Protein AF-A0A4T3F748-F1 (afdb_monomer)

Secondary structure (DSSP, 8-state):
-PPP-HHHHHHHHTS-THHHHHHHSSHHHHHHHHHHHHHHHHHHHTTTSTT--SHHHHHHHHHGGGGSEETTEEEEEHHHHHHHHHHH--HHHHHHHHHHHHHHHHHHHHHHGGG-TTS-HHHHHHHHHHHHHHHH-SSS--S---B-TTS-BTTSHHHHHHHHHHHHT-

Foldseek 3Di:
DDDDALVVVCVVVVHDSVVCCVPQVGPVSVLVVQLVQLLCQQVVLLPCLVVDDDDLVNVCSNQVSQQQARVPGRLHGSVLSLVCCCPPNDDPSVVVSVVSVVVVLVVSLVVCCVVQVVDDSVLSSVLVVVLVVVLCPDPVSDRCAPADPVRDGCNDCVNSSVVSCVSSVD

Structure (mmCIF, N/CA/C/O backbone):
data_AF-A0A4T3F748-F1
#
_entry.id   AF-A0A4T3F748-F1
#
loop_
_atom_site.group_PDB
_atom_site.id
_atom_site.type_symbol
_atom_site.label_atom_id
_atom_site.label_alt_id
_atom_site.label_comp_id
_atom_site.label_asym_id
_atom_site.label_entity_id
_atom_site.label_seq_id
_atom_site.pdbx_PDB_ins_code
_atom_site.Cartn_x
_atom_site.Cartn_y
_atom_site.Cartn_z
_atom_site.occupancy
_atom_site.B_iso_or_equiv
_atom_site.auth_seq_id
_atom_site.auth_comp_id
_atom_site.auth_asym_id
_atom_site.auth_atom_id
_atom_site.pdbx_PDB_model_num
ATOM 1 N N . MET A 1 1 ? -21.725 10.892 5.290 1.00 41.50 1 MET A N 1
ATOM 2 C CA . MET A 1 1 ? -20.661 10.122 5.965 1.00 41.50 1 MET A CA 1
ATOM 3 C C . MET A 1 1 ? -20.783 10.358 7.456 1.00 41.50 1 MET A C 1
ATOM 5 O O . MET A 1 1 ? -20.863 11.506 7.872 1.00 41.50 1 MET A O 1
ATOM 9 N N . THR A 1 2 ? -20.907 9.295 8.241 1.00 49.09 2 THR A N 1
ATOM 10 C CA . THR A 1 2 ? -21.017 9.368 9.702 1.00 49.09 2 THR A CA 1
ATOM 11 C C . THR A 1 2 ? -19.611 9.435 10.283 1.00 49.09 2 THR A C 1
ATOM 13 O O . THR A 1 2 ? -18.807 8.552 10.001 1.00 49.09 2 THR A O 1
ATOM 16 N N . ALA A 1 3 ? -19.308 10.468 11.070 1.00 67.31 3 ALA A N 1
ATOM 17 C CA . ALA A 1 3 ? -18.014 10.597 11.733 1.00 67.31 3 ALA A CA 1
ATOM 18 C C . ALA A 1 3 ? -17.721 9.358 12.601 1.00 67.31 3 ALA A C 1
ATOM 20 O O . ALA A 1 3 ? -18.587 8.901 13.359 1.00 67.31 3 ALA A O 1
ATOM 21 N N . LEU A 1 4 ? -16.509 8.808 12.479 1.00 78.44 4 LEU A N 1
ATOM 22 C CA . LEU A 1 4 ? -16.039 7.710 13.321 1.00 78.44 4 LEU A CA 1
ATOM 23 C C . LEU A 1 4 ? -16.058 8.172 14.786 1.00 78.44 4 LEU A C 1
ATOM 25 O O . LEU A 1 4 ? -15.539 9.235 15.119 1.00 78.44 4 LEU A O 1
ATOM 29 N N . SER A 1 5 ? -16.674 7.394 15.674 1.00 83.44 5 SER A N 1
ATOM 30 C CA . SER A 1 5 ? -16.752 7.726 17.100 1.00 83.44 5 SER A CA 1
ATOM 31 C C . SER A 1 5 ? -16.460 6.508 17.960 1.00 83.44 5 SER A C 1
ATOM 33 O O . SER A 1 5 ? -16.774 5.381 17.577 1.00 83.44 5 SER A O 1
ATOM 35 N N . VAL A 1 6 ? -15.927 6.743 19.162 1.00 83.81 6 VAL A N 1
ATOM 36 C CA . VAL A 1 6 ? -15.672 5.698 20.170 1.00 83.81 6 VAL A CA 1
ATOM 37 C C . VAL A 1 6 ? -16.922 4.856 20.435 1.00 83.81 6 VAL A C 1
ATOM 39 O O . VAL A 1 6 ? -16.851 3.631 20.510 1.00 83.81 6 VAL A O 1
ATOM 42 N N . ARG A 1 7 ? -18.090 5.507 20.503 1.00 83.50 7 ARG A N 1
ATOM 43 C CA . ARG A 1 7 ? -19.376 4.827 20.662 1.00 83.50 7 ARG A CA 1
ATOM 44 C C . ARG A 1 7 ? -19.643 3.857 19.514 1.00 83.50 7 ARG A C 1
ATOM 46 O O . ARG A 1 7 ? -19.976 2.706 19.773 1.00 83.50 7 ARG A O 1
ATOM 53 N N . LYS A 1 8 ? -19.480 4.306 18.265 1.00 85.19 8 LYS A N 1
ATOM 54 C CA . LYS A 1 8 ? -19.748 3.464 17.096 1.00 85.19 8 LYS A CA 1
ATOM 55 C C . LYS A 1 8 ? -18.770 2.294 16.998 1.00 85.19 8 LYS A C 1
ATOM 57 O O . LYS A 1 8 ? -19.194 1.192 16.668 1.00 85.19 8 LYS A O 1
ATOM 62 N N . VAL A 1 9 ? -17.496 2.524 17.317 1.00 84.81 9 VAL A N 1
ATOM 63 C CA . VAL A 1 9 ? -16.478 1.464 17.380 1.00 84.81 9 VAL A CA 1
ATOM 64 C C . VAL A 1 9 ? -16.862 0.414 18.423 1.00 84.81 9 VAL A C 1
ATOM 66 O O . VAL A 1 9 ? -16.892 -0.766 18.095 1.00 84.81 9 VAL A O 1
ATOM 69 N N . GLY A 1 10 ? -17.239 0.828 19.639 1.00 83.94 10 GLY A N 1
ATOM 70 C CA . GLY A 1 10 ? -17.704 -0.095 20.681 1.00 83.94 10 GLY A CA 1
ATOM 71 C C . GLY A 1 10 ? -18.946 -0.890 20.263 1.00 83.94 10 GLY A C 1
ATOM 72 O O . GLY A 1 10 ? -18.965 -2.109 20.401 1.00 83.94 10 GLY A O 1
ATOM 73 N N . GLU A 1 11 ? -19.945 -0.225 19.669 1.00 86.44 11 GLU A N 1
ATOM 74 C CA . GLU A 1 11 ? -21.158 -0.879 19.151 1.00 86.44 11 GLU A CA 1
ATOM 75 C C . GLU A 1 11 ? -20.842 -1.955 18.098 1.00 86.44 11 GLU A C 1
ATOM 77 O O . GLU A 1 11 ? -21.386 -3.053 18.176 1.00 86.44 11 GLU A O 1
ATOM 82 N N . VAL A 1 12 ? -19.961 -1.668 17.130 1.00 85.69 12 VAL A N 1
ATOM 83 C CA . VAL A 1 12 ? -19.582 -2.641 16.087 1.00 85.69 12 VAL A CA 1
ATOM 84 C C . VAL A 1 12 ? -18.718 -3.770 16.651 1.00 85.69 12 VAL A C 1
ATOM 86 O O . VAL A 1 12 ? -18.889 -4.918 16.255 1.00 85.69 12 VAL A O 1
ATOM 89 N N . ALA A 1 13 ? -17.822 -3.466 17.590 1.00 83.69 13 ALA A N 1
ATOM 90 C CA . ALA A 1 13 ? -16.961 -4.459 18.225 1.00 83.69 13 ALA A CA 1
ATOM 91 C C . ALA A 1 13 ? -17.696 -5.341 19.254 1.00 83.69 13 ALA A C 1
ATOM 93 O O . ALA A 1 13 ? -17.114 -6.300 19.753 1.00 83.69 13 ALA A O 1
ATOM 94 N N . GLY A 1 14 ? -18.946 -5.017 19.612 1.00 87.00 14 GLY A N 1
ATOM 95 C CA . GLY A 1 14 ? -19.657 -5.677 20.711 1.00 87.00 14 GLY A CA 1
ATOM 96 C C . GLY A 1 14 ? -19.025 -5.408 22.083 1.00 87.00 14 GLY A C 1
ATOM 97 O O . GLY A 1 14 ? -19.176 -6.208 23.004 1.00 87.00 14 GLY A O 1
ATOM 98 N N . LEU A 1 15 ? -18.297 -4.296 22.222 1.00 85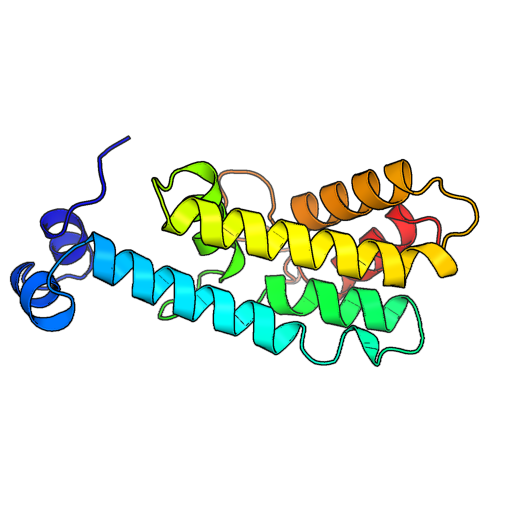.69 15 LEU A N 1
ATOM 99 C CA . LEU A 1 15 ? -17.535 -3.927 23.413 1.00 85.69 15 LEU A CA 1
ATOM 100 C C . LEU A 1 15 ? -18.091 -2.656 24.056 1.00 85.69 15 LEU A C 1
ATOM 102 O O . LEU A 1 15 ? -18.661 -1.786 23.398 1.00 85.69 15 LEU A O 1
ATOM 106 N N . ASN A 1 16 ? -17.870 -2.509 25.364 1.00 87.06 16 ASN A N 1
ATOM 107 C CA . ASN A 1 16 ? -18.182 -1.260 26.048 1.00 87.06 16 ASN A CA 1
ATOM 108 C C . ASN A 1 16 ? -17.281 -0.133 25.493 1.00 87.06 16 ASN A C 1
ATOM 110 O O . ASN A 1 16 ? -16.059 -0.258 25.591 1.00 87.06 16 ASN A O 1
ATOM 114 N N . PRO A 1 17 ? -17.834 0.981 24.969 1.00 83.19 17 PRO A N 1
ATOM 115 C CA . PRO A 1 17 ? -17.044 2.087 24.421 1.00 83.19 17 PRO A CA 1
ATOM 116 C C . PRO A 1 17 ? -15.994 2.659 25.386 1.00 83.19 17 PRO A C 1
ATOM 118 O O . PRO A 1 17 ? -14.969 3.172 24.945 1.00 83.19 17 PRO A O 1
ATOM 121 N N . THR A 1 18 ? -16.206 2.536 26.702 1.00 86.00 18 THR A N 1
ATOM 122 C CA . THR A 1 18 ? -15.209 2.949 27.706 1.00 86.00 18 THR A CA 1
ATOM 123 C C . THR A 1 18 ? -13.903 2.160 27.629 1.00 86.00 18 THR A C 1
ATOM 125 O O . THR A 1 18 ? -12.874 2.707 28.012 1.00 86.00 18 THR A O 1
ATOM 128 N N . LEU A 1 19 ? -13.892 0.942 27.074 1.00 84.69 19 LEU A N 1
ATOM 129 C CA . LEU A 1 19 ? -12.658 0.184 26.836 1.00 84.69 19 LEU A CA 1
ATOM 130 C C . LEU A 1 19 ? -11.748 0.882 25.822 1.00 84.69 19 LEU A C 1
ATOM 132 O O . LEU A 1 19 ? -10.535 0.887 25.998 1.00 84.69 19 LEU A O 1
ATOM 136 N N . VAL A 1 20 ? -12.316 1.541 24.807 1.00 79.88 20 VAL A N 1
ATOM 137 C CA . VAL A 1 20 ? -11.521 2.312 23.839 1.00 79.88 20 VAL A CA 1
ATOM 138 C C . VAL A 1 20 ? -10.851 3.496 24.538 1.00 79.88 20 VAL A C 1
ATOM 140 O O . VAL A 1 20 ? -9.662 3.738 24.360 1.00 79.88 20 VAL A O 1
ATOM 143 N N . THR A 1 21 ? -11.589 4.214 25.386 1.00 84.00 21 THR A N 1
ATOM 144 C CA . THR A 1 21 ? -11.020 5.308 26.185 1.00 84.00 21 THR A CA 1
ATOM 145 C C . THR A 1 21 ? -10.001 4.797 27.204 1.00 84.00 21 THR A C 1
ATOM 147 O O . THR A 1 21 ? -8.992 5.454 27.425 1.00 84.00 21 THR A O 1
ATOM 150 N N . TYR A 1 22 ? -10.221 3.628 27.803 1.00 87.88 22 TYR A N 1
ATOM 151 C CA . TYR A 1 22 ? -9.307 3.048 28.785 1.00 87.88 22 TYR A CA 1
ATOM 152 C C . TYR A 1 22 ? -7.969 2.624 28.164 1.00 87.88 22 TYR A C 1
ATOM 154 O O . TYR A 1 22 ? -6.920 2.947 28.713 1.00 87.88 22 TYR A O 1
ATOM 162 N N . HIS A 1 23 ? -7.997 1.947 27.013 1.00 86.50 23 HIS A N 1
ATOM 163 C CA . HIS A 1 23 ? -6.787 1.433 26.366 1.00 86.50 23 HIS A CA 1
ATOM 164 C C . HIS A 1 23 ? -6.075 2.476 25.499 1.00 86.50 23 HIS A C 1
ATOM 166 O O . HIS A 1 23 ? -4.854 2.574 25.555 1.00 86.50 23 HIS A O 1
ATOM 172 N N . PHE A 1 24 ? -6.820 3.298 24.756 1.00 87.25 24 PHE A N 1
ATOM 173 C CA . PHE A 1 24 ? -6.245 4.227 23.776 1.00 87.25 24 PHE A CA 1
ATOM 174 C C . PHE A 1 24 ? -6.367 5.696 24.208 1.00 87.25 24 PHE A C 1
ATOM 176 O O . PHE A 1 24 ? -5.708 6.583 23.671 1.00 87.25 24 PHE A O 1
ATOM 183 N N . GLY A 1 25 ? -7.202 6.027 25.194 1.00 87.12 25 GLY A N 1
ATOM 184 C CA . GLY A 1 25 ? -7.460 7.409 25.625 1.00 87.12 25 GLY A CA 1
ATOM 185 C C . GLY A 1 25 ? -8.368 8.207 24.684 1.00 87.12 25 GLY A C 1
ATOM 186 O O . GLY A 1 25 ? -9.224 8.952 25.152 1.00 87.12 25 GLY A O 1
ATOM 187 N N . SER A 1 26 ? -8.225 8.055 23.365 1.00 87.88 26 SER A N 1
ATOM 188 C CA . SER A 1 26 ? -9.040 8.754 22.366 1.00 87.88 26 SER A CA 1
ATOM 189 C C . SER A 1 26 ? -9.176 7.953 21.068 1.00 87.88 26 SER A C 1
ATOM 191 O O . SER A 1 26 ? -8.421 7.017 20.813 1.00 87.88 26 SER A O 1
ATOM 193 N N . ILE A 1 27 ? -10.131 8.353 20.220 1.00 87.31 27 ILE A N 1
ATOM 194 C CA . ILE A 1 27 ? -10.252 7.806 18.861 1.00 87.31 27 ILE A CA 1
ATOM 195 C C . ILE A 1 27 ? -9.034 8.155 17.995 1.00 87.31 27 ILE A C 1
ATOM 197 O O . ILE A 1 27 ? -8.634 7.350 17.166 1.00 87.31 27 ILE A O 1
ATOM 201 N N . GLY A 1 28 ? -8.424 9.325 18.218 1.00 88.62 28 GLY A N 1
ATOM 202 C CA . GLY A 1 28 ? -7.226 9.754 17.495 1.00 88.62 28 GLY A CA 1
ATOM 203 C C . GLY A 1 28 ? -6.044 8.827 17.762 1.00 88.62 28 GLY A C 1
ATOM 204 O O . GLY A 1 28 ? -5.450 8.330 16.816 1.00 88.62 28 GLY A O 1
ATOM 205 N N . ARG A 1 29 ? -5.788 8.490 19.033 1.00 89.56 29 ARG A N 1
ATOM 206 C CA . ARG A 1 29 ? -4.718 7.548 19.397 1.00 89.56 29 ARG A CA 1
ATOM 207 C C . ARG A 1 29 ? -4.971 6.129 18.894 1.00 89.56 29 ARG A C 1
ATOM 209 O O . ARG A 1 29 ? -4.042 5.471 18.448 1.00 89.56 29 ARG A O 1
ATOM 216 N N . LEU A 1 30 ? -6.230 5.679 18.880 1.00 90.56 30 LEU A N 1
ATOM 217 C CA . LEU A 1 30 ? -6.579 4.409 18.234 1.00 90.56 30 LEU A CA 1
ATOM 218 C C . LEU A 1 30 ? -6.237 4.426 16.734 1.00 90.56 30 LEU A C 1
ATOM 220 O O . LEU A 1 30 ? -5.700 3.452 16.214 1.00 90.56 30 LEU A O 1
ATOM 224 N N . LEU A 1 31 ? -6.551 5.520 16.032 1.00 91.69 31 LEU A N 1
ATOM 225 C CA . LEU A 1 31 ? -6.230 5.669 14.612 1.00 91.69 31 LEU A CA 1
ATOM 226 C C . LEU A 1 31 ? -4.722 5.808 14.365 1.00 91.69 31 LEU A C 1
ATOM 228 O O . LEU A 1 31 ? -4.249 5.311 13.350 1.00 91.69 31 LEU A O 1
ATOM 232 N N . GLU A 1 32 ? -3.974 6.427 15.280 1.00 93.25 32 GLU A N 1
ATOM 233 C CA . GLU A 1 32 ? -2.506 6.465 15.250 1.00 93.25 32 GLU A CA 1
ATOM 234 C C . GLU A 1 32 ? -1.907 5.064 15.334 1.00 93.25 32 GLU A C 1
ATOM 236 O O . GLU A 1 32 ? -1.129 4.683 14.460 1.00 93.25 32 GLU A O 1
ATOM 241 N N . GLU A 1 33 ? -2.321 4.264 16.316 1.00 93.88 33 GLU A N 1
ATOM 242 C CA . GLU A 1 33 ? -1.842 2.886 16.459 1.00 93.88 33 GLU A CA 1
ATOM 243 C C . GLU A 1 33 ? -2.246 2.011 15.269 1.00 93.88 33 GLU A C 1
ATOM 245 O O . GLU A 1 33 ? -1.438 1.222 14.774 1.00 93.88 33 GLU A O 1
ATOM 250 N N . LEU A 1 34 ? -3.472 2.175 14.762 1.00 93.75 34 LEU A N 1
ATOM 251 C CA . LEU A 1 34 ? -3.936 1.470 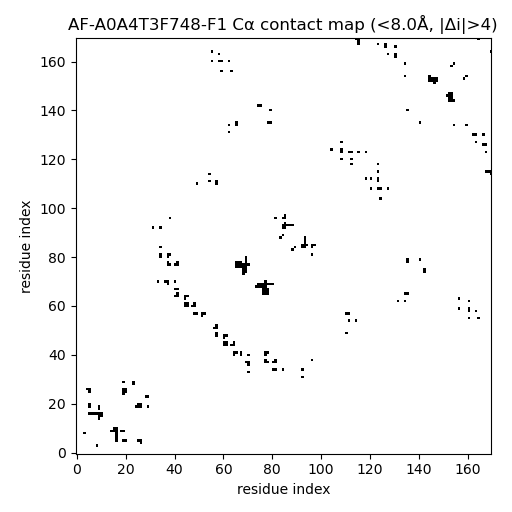13.571 1.00 93.75 34 LEU A CA 1
ATOM 252 C C . LEU A 1 34 ? -3.123 1.868 12.333 1.00 93.75 34 LEU A C 1
ATOM 254 O O . LEU A 1 34 ? -2.730 0.995 11.561 1.00 93.75 34 LEU A O 1
ATOM 258 N N . CYS A 1 35 ? -2.864 3.163 12.140 1.00 95.75 35 CYS A N 1
ATOM 259 C CA . CYS A 1 35 ? -2.060 3.670 11.033 1.00 95.75 35 CYS A CA 1
ATOM 260 C C . CYS A 1 35 ? -0.643 3.101 11.095 1.00 95.75 35 CYS A C 1
ATOM 262 O O . CYS A 1 35 ? -0.183 2.524 10.114 1.00 95.75 35 CYS A O 1
ATOM 264 N N . GLN A 1 36 ? 0.015 3.208 12.252 1.00 96.62 36 GLN A N 1
ATOM 265 C CA . GLN A 1 36 ? 1.380 2.727 12.435 1.00 96.62 36 GLN A CA 1
ATOM 266 C C . GLN A 1 36 ? 1.471 1.218 12.206 1.00 96.62 36 GLN A C 1
ATOM 268 O O . GLN A 1 36 ? 2.278 0.779 11.399 1.00 96.62 36 GLN A O 1
ATOM 273 N N . SER A 1 37 ? 0.573 0.434 12.809 1.00 97.00 37 SER A N 1
ATOM 274 C CA . SER A 1 37 ? 0.589 -1.027 12.665 1.00 97.00 37 SER A CA 1
ATOM 275 C C . SER A 1 37 ? 0.423 -1.476 11.209 1.00 97.00 37 SER A C 1
ATOM 277 O O . SER A 1 37 ? 1.019 -2.464 10.795 1.00 97.00 37 SER A O 1
ATOM 279 N N . ASN A 1 38 ? -0.395 -0.774 10.416 1.00 97.62 38 ASN A N 1
ATOM 280 C CA . ASN A 1 38 ? -0.567 -1.099 8.996 1.00 97.62 38 ASN A CA 1
ATOM 281 C C . ASN A 1 38 ? 0.586 -0.575 8.127 1.00 97.62 38 ASN A C 1
ATOM 283 O O . ASN A 1 38 ? 0.921 -1.218 7.135 1.00 97.62 38 ASN A O 1
ATOM 287 N N . LEU A 1 39 ? 1.200 0.559 8.487 1.00 97.31 39 LEU A N 1
ATOM 288 C CA . LEU A 1 39 ? 2.418 1.042 7.832 1.00 97.31 39 LEU A CA 1
ATOM 289 C C . LEU A 1 39 ? 3.579 0.076 8.051 1.00 97.31 39 LEU A C 1
ATOM 291 O O . LEU A 1 39 ? 4.240 -0.265 7.077 1.00 97.31 39 LEU A O 1
ATOM 295 N N . ASP A 1 40 ? 3.771 -0.412 9.278 1.00 97.31 40 ASP A N 1
ATOM 296 C CA . ASP A 1 40 ? 4.831 -1.363 9.623 1.00 97.31 40 ASP A CA 1
ATOM 297 C C . ASP A 1 40 ? 4.727 -2.637 8.772 1.00 97.31 40 ASP A C 1
ATOM 299 O O . ASP A 1 40 ? 5.723 -3.091 8.219 1.00 97.31 40 ASP A O 1
ATOM 303 N N . ILE A 1 41 ? 3.511 -3.169 8.578 1.00 96.38 41 ILE A N 1
ATOM 304 C CA . ILE A 1 41 ? 3.269 -4.339 7.713 1.00 96.38 41 ILE A CA 1
ATOM 305 C C . ILE A 1 41 ? 3.763 -4.091 6.283 1.00 96.38 41 ILE A C 1
ATOM 307 O O . ILE A 1 41 ? 4.459 -4.937 5.720 1.00 96.38 41 ILE A O 1
ATOM 311 N N . LEU A 1 42 ? 3.400 -2.951 5.681 1.00 96.25 42 LEU A N 1
ATOM 312 C CA . LEU A 1 42 ? 3.807 -2.650 4.307 1.00 96.25 42 LEU A CA 1
ATOM 313 C C . LEU A 1 42 ? 5.303 -2.349 4.210 1.00 96.25 42 LEU A C 1
ATOM 315 O O . LEU A 1 42 ? 5.964 -2.848 3.306 1.00 96.25 42 LEU A O 1
ATOM 319 N N . GLN A 1 43 ? 5.835 -1.558 5.142 1.00 96.19 43 GLN A N 1
ATOM 320 C CA . GLN A 1 43 ? 7.240 -1.160 5.154 1.00 96.19 43 GLN A CA 1
ATOM 321 C C . GLN A 1 43 ? 8.160 -2.361 5.335 1.00 96.19 43 GLN A C 1
ATOM 323 O O . GLN A 1 43 ? 9.076 -2.508 4.537 1.00 96.19 43 GLN A O 1
ATOM 328 N N . SER A 1 44 ? 7.865 -3.259 6.280 1.00 96.50 44 SER A N 1
ATOM 329 C CA . SER A 1 44 ? 8.633 -4.498 6.446 1.00 96.50 44 SER A CA 1
ATOM 330 C C . SER A 1 44 ? 8.563 -5.404 5.220 1.00 96.50 44 SER A C 1
ATOM 332 O O . SER A 1 44 ? 9.514 -6.114 4.918 1.00 96.50 44 SER A O 1
ATOM 334 N N . GLY A 1 45 ? 7.451 -5.384 4.483 1.00 94.69 45 GLY A N 1
ATOM 335 C CA . GLY A 1 45 ? 7.349 -6.099 3.214 1.00 94.69 45 GLY A CA 1
ATOM 336 C C . GLY A 1 45 ? 8.184 -5.478 2.086 1.00 94.69 45 GLY A C 1
ATOM 337 O O . GLY A 1 45 ? 8.541 -6.175 1.142 1.00 94.69 45 GLY A O 1
ATOM 338 N N . TRP A 1 46 ? 8.495 -4.185 2.179 1.00 96.50 46 TRP A N 1
ATOM 339 C CA . TRP A 1 46 ? 9.371 -3.465 1.250 1.00 96.50 46 TRP A CA 1
ATOM 340 C C . TRP A 1 46 ? 10.828 -3.397 1.724 1.00 96.50 46 TRP A C 1
ATOM 342 O O . TRP A 1 46 ? 11.646 -2.737 1.074 1.00 96.50 46 TRP A O 1
ATOM 352 N N . ASP A 1 47 ? 11.168 -4.057 2.832 1.00 94.00 47 ASP A N 1
ATOM 353 C CA . ASP A 1 47 ? 12.560 -4.307 3.192 1.00 94.00 47 ASP A CA 1
ATOM 354 C C . ASP A 1 47 ? 13.185 -5.196 2.109 1.00 94.00 47 ASP A C 1
ATOM 356 O O . ASP A 1 47 ? 12.571 -6.158 1.646 1.00 94.00 47 ASP A O 1
ATOM 360 N N . GLY A 1 48 ? 14.407 -4.890 1.678 1.00 92.19 48 GLY A N 1
ATOM 361 C CA . GLY A 1 48 ? 15.050 -5.666 0.618 1.00 92.19 48 GLY A CA 1
ATOM 362 C C . GLY A 1 48 ? 14.778 -5.161 -0.806 1.00 92.19 48 GLY A C 1
ATOM 363 O O . GLY A 1 48 ? 15.190 -5.818 -1.760 1.00 92.19 48 GLY A O 1
ATOM 364 N N . LEU A 1 49 ? 14.029 -4.065 -0.993 1.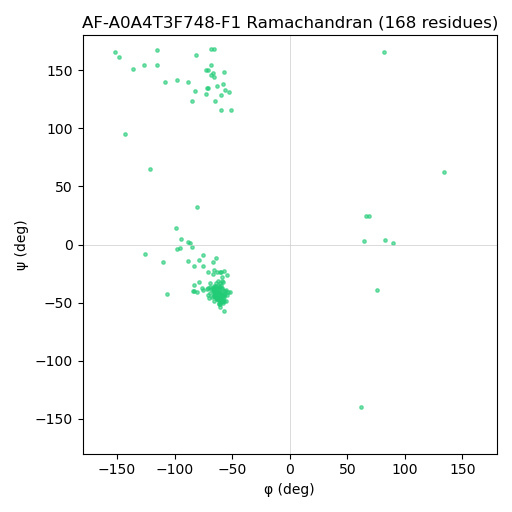00 95.31 49 LEU A N 1
ATOM 365 C CA . LEU A 1 49 ? 13.624 -3.592 -2.324 1.00 95.31 49 LEU A CA 1
ATOM 366 C C . LEU A 1 49 ? 14.820 -3.133 -3.180 1.00 95.31 49 LEU A C 1
ATOM 368 O O . LEU A 1 49 ? 14.846 -3.379 -4.385 1.00 95.31 49 LEU A O 1
ATOM 372 N N . GLU A 1 50 ? 15.807 -2.480 -2.569 1.00 95.75 50 GLU A N 1
ATOM 373 C CA . GLU A 1 50 ? 17.033 -2.009 -3.221 1.00 95.75 50 GLU A CA 1
ATOM 374 C C . GLU A 1 50 ? 18.037 -3.132 -3.521 1.00 95.75 50 GLU A C 1
ATOM 376 O O . GLU A 1 50 ? 18.928 -2.957 -4.350 1.00 95.75 50 GLU A O 1
ATOM 381 N N . GLU A 1 51 ? 17.897 -4.275 -2.857 1.00 96.19 51 GLU A N 1
ATOM 382 C CA . GLU A 1 51 ? 18.758 -5.449 -2.977 1.00 96.19 51 GLU A CA 1
ATOM 383 C C . GLU A 1 51 ? 18.358 -6.373 -4.138 1.00 96.19 51 GLU A C 1
ATOM 385 O O . GLU A 1 51 ? 19.012 -7.389 -4.364 1.00 96.19 51 GLU A O 1
ATOM 390 N N . GLN A 1 52 ? 17.287 -6.051 -4.869 1.00 97.12 52 GLN A N 1
ATOM 391 C CA . GLN A 1 52 ? 16.804 -6.867 -5.982 1.00 97.12 52 GLN A CA 1
ATOM 392 C C . GLN A 1 52 ? 17.581 -6.595 -7.279 1.00 97.12 52 GLN A C 1
ATOM 394 O O . GLN A 1 52 ? 17.728 -5.454 -7.718 1.00 97.12 52 GLN A O 1
ATOM 399 N N . ASP A 1 53 ? 18.002 -7.668 -7.952 1.00 94.19 53 ASP A N 1
ATOM 400 C CA . ASP A 1 53 ? 18.889 -7.603 -9.126 1.00 94.19 53 ASP A CA 1
ATOM 401 C C . ASP A 1 53 ? 18.158 -7.608 -10.482 1.00 94.19 53 ASP A C 1
ATOM 403 O O . ASP A 1 53 ? 18.791 -7.550 -11.540 1.00 94.19 53 ASP A O 1
ATOM 407 N N . ASN A 1 54 ? 16.828 -7.729 -10.495 1.00 96.75 54 ASN A N 1
ATOM 408 C CA . ASN A 1 54 ? 16.042 -7.720 -11.728 1.00 96.75 54 ASN A CA 1
ATOM 409 C C . ASN A 1 54 ? 14.646 -7.116 -11.530 1.00 96.75 54 ASN A C 1
ATOM 411 O O . ASN A 1 54 ? 14.136 -7.027 -10.415 1.00 96.75 54 ASN A O 1
ATOM 415 N N . LEU A 1 55 ? 14.021 -6.713 -12.641 1.00 97.25 55 LEU A N 1
ATOM 416 C CA . LEU A 1 55 ? 12.718 -6.048 -12.626 1.00 97.25 55 LEU A CA 1
ATOM 417 C C . LEU A 1 55 ? 11.607 -6.913 -12.018 1.00 97.25 55 LEU A C 1
ATOM 419 O O . LEU A 1 55 ? 10.777 -6.384 -11.285 1.00 97.25 55 LEU A O 1
ATOM 423 N N . ASP A 1 56 ? 11.571 -8.212 -12.316 1.00 96.94 56 ASP A N 1
ATOM 424 C CA . ASP A 1 56 ? 10.500 -9.092 -11.838 1.00 96.94 56 ASP A CA 1
ATOM 425 C C . ASP A 1 56 ? 10.535 -9.207 -10.310 1.00 96.94 56 ASP A C 1
ATOM 427 O O . ASP A 1 56 ? 9.482 -9.131 -9.673 1.00 96.94 56 ASP A O 1
ATOM 431 N N . ASP A 1 57 ? 11.728 -9.303 -9.723 1.00 97.50 57 ASP A N 1
ATOM 432 C CA . ASP A 1 57 ? 11.910 -9.345 -8.273 1.00 97.50 57 ASP A CA 1
ATOM 433 C C . ASP A 1 57 ? 11.638 -7.981 -7.619 1.00 97.50 57 ASP A C 1
ATOM 435 O O . ASP A 1 57 ? 10.958 -7.929 -6.597 1.00 97.50 57 ASP A O 1
ATOM 439 N N . ILE A 1 58 ? 12.033 -6.861 -8.244 1.00 98.31 58 ILE A N 1
ATOM 440 C CA . ILE A 1 58 ? 11.651 -5.508 -7.784 1.00 98.31 58 ILE A CA 1
ATOM 441 C C . ILE A 1 58 ? 10.124 -5.368 -7.737 1.00 98.31 58 ILE A C 1
ATOM 443 O O . ILE A 1 58 ? 9.559 -4.928 -6.734 1.00 98.31 58 ILE A O 1
ATOM 447 N N . LEU A 1 59 ? 9.441 -5.737 -8.826 1.00 97.94 59 LEU A N 1
ATOM 448 C CA . LEU A 1 59 ? 7.986 -5.650 -8.918 1.00 97.94 59 LEU A CA 1
ATOM 449 C C . LEU A 1 59 ? 7.317 -6.573 -7.904 1.00 97.94 59 LEU A C 1
ATOM 451 O O . LEU A 1 59 ? 6.349 -6.169 -7.267 1.00 97.94 59 LEU A O 1
ATOM 455 N N . ARG A 1 60 ? 7.832 -7.790 -7.724 1.00 96.62 60 ARG A N 1
ATOM 456 C CA . ARG A 1 60 ? 7.318 -8.736 -6.735 1.00 96.62 60 ARG A CA 1
ATOM 457 C C . ARG A 1 60 ? 7.431 -8.182 -5.317 1.00 96.62 60 ARG A C 1
ATOM 459 O O . ARG A 1 60 ? 6.408 -8.081 -4.643 1.00 96.62 60 ARG A O 1
ATOM 466 N N . THR A 1 61 ? 8.627 -7.763 -4.904 1.00 97.69 61 THR A N 1
ATOM 467 C CA . THR A 1 61 ? 8.885 -7.192 -3.573 1.00 97.69 61 THR A CA 1
ATOM 468 C C . THR A 1 61 ? 8.046 -5.940 -3.329 1.00 97.69 61 THR A C 1
ATOM 470 O O . THR A 1 61 ? 7.559 -5.717 -2.227 1.00 97.69 61 THR A O 1
ATOM 473 N N . TRP A 1 62 ? 7.791 -5.136 -4.361 1.00 98.00 62 TRP A N 1
ATOM 474 C CA . TRP A 1 62 ? 6.900 -3.985 -4.253 1.00 98.00 62 TRP A CA 1
ATOM 475 C C . TRP A 1 62 ? 5.417 -4.360 -4.094 1.00 98.00 62 TRP A C 1
ATOM 477 O O . TRP A 1 62 ? 4.708 -3.766 -3.274 1.00 98.00 62 TRP A O 1
ATOM 487 N N . LEU A 1 63 ? 4.928 -5.303 -4.901 1.00 96.75 63 LEU A N 1
ATOM 488 C CA . LEU A 1 63 ? 3.501 -5.596 -5.030 1.00 96.75 63 LEU A CA 1
ATOM 489 C C . LEU A 1 63 ? 2.993 -6.533 -3.934 1.00 96.75 63 LEU A C 1
ATOM 491 O O . LEU A 1 63 ? 1.900 -6.307 -3.422 1.00 96.75 63 LEU A O 1
ATOM 495 N N . GLU A 1 64 ? 3.753 -7.559 -3.549 1.00 94.88 64 GLU A N 1
ATOM 496 C CA . GLU A 1 64 ? 3.314 -8.571 -2.575 1.00 94.88 64 GLU A CA 1
ATOM 497 C C . GLU A 1 64 ? 2.833 -7.974 -1.236 1.00 94.88 64 GLU A C 1
ATOM 499 O O . GLU A 1 64 ? 1.744 -8.350 -0.784 1.00 94.88 64 GLU A O 1
ATOM 504 N N . PRO A 1 65 ? 3.524 -6.983 -0.635 1.00 95.50 65 PRO A N 1
ATOM 505 C CA . PRO A 1 65 ? 3.086 -6.374 0.620 1.00 95.50 65 PRO A CA 1
ATOM 506 C C . PRO A 1 65 ? 1.696 -5.737 0.547 1.00 95.50 65 PRO A C 1
ATOM 508 O O . PRO A 1 65 ? 0.965 -5.716 1.534 1.00 95.50 65 PRO A O 1
ATOM 511 N N . MET A 1 66 ? 1.269 -5.272 -0.631 1.00 94.06 66 MET A N 1
ATOM 512 C CA . MET A 1 66 ? -0.042 -4.641 -0.825 1.00 94.06 66 MET A CA 1
ATOM 513 C C . MET A 1 66 ? -1.226 -5.599 -0.635 1.00 94.06 66 MET A C 1
ATOM 515 O O . MET A 1 66 ? -2.366 -5.147 -0.491 1.00 94.06 66 MET A O 1
ATOM 519 N N . PHE A 1 67 ? -0.966 -6.908 -0.625 1.00 91.06 67 PHE A N 1
ATOM 520 C CA . PHE A 1 67 ? -1.956 -7.954 -0.366 1.00 91.06 67 PHE A CA 1
ATOM 521 C C . PHE A 1 67 ? -1.931 -8.450 1.076 1.00 91.06 67 PHE A C 1
ATOM 523 O O . PHE A 1 67 ? -2.775 -9.266 1.445 1.00 91.06 67 PHE A O 1
ATOM 530 N N . LEU A 1 68 ? -1.000 -7.959 1.899 1.00 92.44 68 LEU A N 1
ATOM 531 C CA .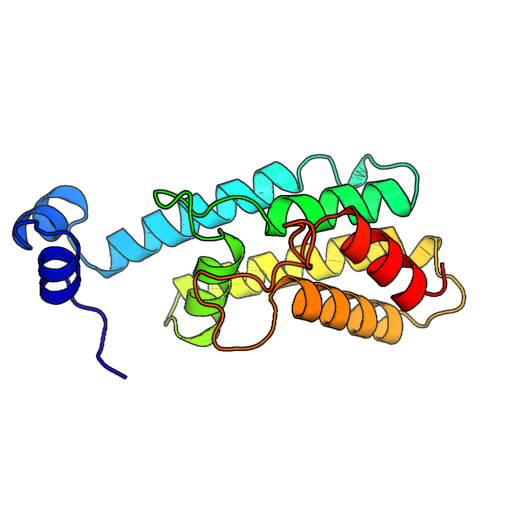 LEU A 1 68 ? -0.894 -8.403 3.277 1.00 92.44 68 LEU A CA 1
ATOM 532 C C . LEU A 1 68 ? -2.127 -7.991 4.092 1.00 92.44 68 LEU A C 1
ATOM 534 O O . LEU A 1 68 ? -2.687 -6.899 3.890 1.00 92.44 68 LEU A O 1
ATOM 538 N N . PRO A 1 69 ? -2.551 -8.855 5.033 1.00 92.62 69 PRO A N 1
ATOM 539 C CA . PRO A 1 69 ? -3.700 -8.575 5.867 1.00 92.62 69 PRO A CA 1
ATOM 540 C C . PRO A 1 69 ? -3.557 -7.275 6.656 1.00 92.62 69 PRO A C 1
ATOM 542 O O . PRO A 1 69 ? -2.463 -6.890 7.065 1.00 92.62 69 PRO A O 1
ATOM 545 N N . ALA A 1 70 ? -4.681 -6.612 6.910 1.00 93.56 70 ALA A N 1
ATOM 546 C CA . ALA A 1 70 ? -4.721 -5.464 7.799 1.00 93.56 70 ALA A CA 1
ATOM 547 C C . ALA A 1 70 ? -4.409 -5.884 9.238 1.00 93.56 70 ALA A C 1
ATOM 549 O O . ALA A 1 70 ? -4.820 -6.956 9.702 1.00 93.56 70 ALA A O 1
ATOM 550 N N . ALA A 1 71 ? -3.765 -4.989 9.986 1.00 93.00 71 ALA A N 1
ATOM 551 C CA . ALA A 1 71 ? -3.588 -5.168 11.419 1.00 93.00 71 ALA A CA 1
ATOM 552 C C . ALA A 1 71 ? -4.952 -5.431 12.084 1.00 93.00 71 ALA A C 1
ATOM 554 O O . ALA A 1 71 ? -5.938 -4.733 11.831 1.00 93.00 71 ALA A O 1
ATOM 555 N N . PHE A 1 72 ? -5.006 -6.469 12.922 1.00 86.81 72 PHE A N 1
ATOM 556 C CA . PHE A 1 72 ? -6.199 -6.895 13.667 1.00 86.81 72 PHE A CA 1
ATOM 557 C C . PHE A 1 72 ? -7.385 -7.393 12.816 1.00 86.81 72 PHE A C 1
ATOM 559 O O . PHE A 1 72 ? -8.429 -7.719 13.377 1.00 86.81 72 PHE A O 1
ATOM 566 N N . THR A 1 73 ? -7.259 -7.481 11.484 1.00 87.12 73 THR A N 1
ATOM 567 C CA . THR A 1 73 ? -8.332 -7.947 10.589 1.00 87.12 73 THR A CA 1
ATOM 568 C C . THR A 1 73 ? -7.772 -8.780 9.429 1.00 87.12 73 THR A C 1
ATOM 570 O O . THR A 1 73 ? -7.430 -8.232 8.384 1.00 87.12 73 THR A O 1
ATOM 573 N N . SER A 1 74 ? -7.760 -10.112 9.579 1.00 85.31 74 SER A N 1
ATOM 574 C CA . SER A 1 74 ? -7.240 -11.057 8.566 1.00 85.31 74 SER A CA 1
ATOM 575 C C . SER A 1 74 ? -7.921 -10.946 7.200 1.00 85.31 74 SER A C 1
ATOM 577 O O . SER A 1 74 ? -7.294 -11.154 6.172 1.00 85.31 74 SER A O 1
ATOM 579 N N . GLU A 1 75 ? -9.205 -10.593 7.201 1.00 81.31 75 GLU A N 1
ATOM 580 C CA . GLU A 1 75 ? -10.046 -10.504 6.002 1.00 81.31 75 GLU A CA 1
ATOM 581 C C . GLU A 1 75 ? -9.964 -9.140 5.288 1.00 81.31 75 GLU A C 1
ATOM 583 O O . GLU A 1 75 ? -10.728 -8.875 4.361 1.00 81.31 75 GLU A O 1
ATOM 588 N N . GLY A 1 76 ? -9.154 -8.204 5.789 1.00 85.69 76 GLY A N 1
ATOM 589 C CA . GLY A 1 76 ? -8.924 -6.890 5.181 1.00 85.69 76 GLY A CA 1
ATOM 590 C C . GLY A 1 76 ? -7.473 -6.754 4.736 1.00 85.69 76 GLY A C 1
ATOM 591 O O . GLY A 1 76 ? -6.644 -7.552 5.147 1.00 85.69 76 GLY A O 1
ATOM 592 N N . ARG A 1 77 ? -7.147 -5.729 3.939 1.00 90.81 77 ARG A N 1
ATOM 593 C CA . ARG A 1 77 ? -5.763 -5.440 3.519 1.00 90.81 77 ARG A CA 1
ATOM 594 C C . ARG A 1 77 ? -5.231 -4.195 4.207 1.00 90.81 77 ARG A C 1
ATOM 596 O O . ARG A 1 77 ? -5.957 -3.200 4.292 1.00 90.81 77 ARG A O 1
ATOM 603 N N . ALA A 1 78 ? -3.967 -4.222 4.625 1.00 94.62 78 ALA A N 1
ATOM 604 C CA . ALA A 1 78 ? -3.315 -3.068 5.247 1.00 94.62 78 ALA A CA 1
ATOM 605 C C . ALA A 1 78 ? -3.369 -1.832 4.336 1.00 94.62 78 ALA A C 1
ATOM 607 O O . ALA A 1 78 ? -3.715 -0.736 4.780 1.00 94.62 78 ALA A O 1
ATOM 608 N N . LEU A 1 79 ? -3.165 -2.039 3.030 1.00 94.19 79 LEU A N 1
ATOM 609 C CA . LEU A 1 79 ? -3.269 -0.994 2.014 1.00 94.19 79 LEU A CA 1
ATOM 610 C C . LEU A 1 79 ? -4.630 -0.275 2.019 1.00 94.19 79 LEU A C 1
ATOM 612 O O . LEU A 1 79 ? -4.668 0.940 1.860 1.00 94.19 79 LEU A O 1
ATOM 616 N N . LEU A 1 80 ? -5.744 -0.989 2.224 1.00 92.19 80 LEU A N 1
ATOM 617 C CA . LEU A 1 80 ? -7.080 -0.376 2.219 1.00 92.19 80 LEU A CA 1
ATOM 618 C C . LEU A 1 80 ? -7.299 0.540 3.425 1.00 92.19 80 LEU A C 1
ATOM 620 O O . LEU A 1 80 ? -7.937 1.581 3.297 1.00 92.19 80 LEU A O 1
ATOM 624 N N . VAL A 1 81 ? -6.759 0.163 4.586 1.00 93.06 81 VAL A N 1
ATOM 625 C CA . VAL A 1 81 ? -6.817 0.998 5.793 1.00 93.06 81 VAL A CA 1
ATOM 626 C C . VAL A 1 81 ? -6.043 2.294 5.569 1.00 93.06 81 VAL A C 1
ATOM 628 O O . VAL A 1 81 ? -6.539 3.375 5.881 1.00 93.06 81 VAL A O 1
ATOM 631 N N . LEU A 1 82 ? -4.843 2.193 4.996 1.00 95.56 82 LEU A N 1
ATOM 632 C CA . LEU A 1 82 ? -3.996 3.351 4.726 1.00 95.56 82 LEU A CA 1
ATOM 633 C C . LEU A 1 82 ? -4.577 4.248 3.631 1.00 95.56 82 LEU A C 1
ATOM 635 O O . LEU A 1 82 ? -4.531 5.466 3.776 1.00 95.56 82 LEU A O 1
ATOM 639 N N . ASP A 1 83 ? -5.176 3.679 2.585 1.00 93.94 83 ASP A N 1
ATOM 640 C CA . ASP A 1 83 ? -5.865 4.456 1.551 1.00 93.94 83 ASP A CA 1
ATOM 641 C C . ASP A 1 83 ? -7.031 5.268 2.137 1.00 93.94 83 ASP A C 1
ATOM 643 O O . ASP A 1 83 ? -7.139 6.463 1.865 1.00 93.94 83 ASP A O 1
ATOM 647 N N . GLU A 1 84 ? -7.839 4.674 3.022 1.00 92.25 84 GLU A N 1
ATOM 648 C CA . GLU A 1 84 ? -8.928 5.382 3.708 1.00 92.25 84 GLU A CA 1
ATOM 649 C C . GLU A 1 84 ? -8.395 6.529 4.586 1.00 92.25 84 GLU A C 1
ATOM 651 O O . GLU A 1 84 ? -8.924 7.642 4.550 1.00 92.25 84 GLU A O 1
ATOM 656 N N . ILE A 1 85 ? -7.303 6.307 5.329 1.00 93.44 85 ILE A N 1
ATOM 657 C CA . ILE A 1 85 ? -6.648 7.358 6.129 1.00 93.44 85 ILE A CA 1
ATOM 658 C C . ILE A 1 85 ? -6.068 8.457 5.224 1.00 93.44 85 ILE A C 1
ATOM 660 O O . ILE A 1 85 ? -6.210 9.643 5.525 1.00 93.44 85 ILE A O 1
ATOM 664 N N . GLY A 1 86 ? -5.445 8.101 4.102 1.00 93.25 86 GLY A N 1
ATOM 665 C CA . GLY A 1 86 ? -4.887 9.058 3.145 1.00 93.25 86 GLY A CA 1
ATOM 666 C C . GLY A 1 86 ? -5.958 9.902 2.441 1.00 93.25 86 GLY A C 1
ATOM 667 O O . GLY A 1 86 ? -5.760 11.103 2.211 1.00 93.25 86 GLY A O 1
ATOM 668 N N . ALA A 1 87 ? -7.101 9.291 2.121 1.00 91.19 87 ALA A N 1
ATOM 669 C CA . ALA A 1 87 ? -8.215 9.923 1.419 1.00 91.19 87 ALA A CA 1
ATOM 670 C C . ALA A 1 87 ? -9.112 10.763 2.341 1.00 91.19 87 ALA A C 1
ATOM 672 O O . ALA A 1 87 ? -9.542 11.852 1.950 1.00 91.19 87 ALA A O 1
ATOM 673 N N . HIS A 1 88 ? -9.391 10.270 3.550 1.00 89.31 88 HIS A N 1
ATOM 674 C CA . HIS A 1 88 ? -10.430 10.807 4.435 1.00 89.31 88 HIS A CA 1
ATOM 675 C C . HIS A 1 88 ? -9.941 11.181 5.839 1.00 89.31 88 HIS A C 1
ATOM 677 O O . HIS A 1 88 ? -10.698 11.785 6.598 1.00 89.31 88 HIS A O 1
ATOM 683 N N . GLY A 1 89 ? -8.700 10.852 6.197 1.00 86.75 89 GLY A N 1
ATOM 684 C CA . GLY A 1 89 ? -8.098 11.270 7.459 1.00 86.75 89 GLY A CA 1
ATOM 685 C C . GLY A 1 89 ? -7.830 12.775 7.526 1.00 86.75 89 GLY A C 1
ATOM 686 O O . GLY A 1 89 ? -7.861 13.500 6.530 1.00 86.75 89 GLY A O 1
ATOM 687 N N . GLU A 1 90 ? -7.512 13.253 8.726 1.00 84.62 90 GLU A N 1
ATOM 688 C CA . GLU A 1 90 ? -7.216 14.661 8.989 1.00 84.62 90 GLU A CA 1
ATOM 689 C C . GLU A 1 90 ? -5.866 14.816 9.701 1.00 84.62 90 GLU A C 1
ATOM 691 O O . GLU A 1 90 ? -5.390 13.913 10.393 1.00 84.62 90 GLU A O 1
ATOM 696 N N . GLY A 1 91 ? -5.246 15.986 9.536 1.00 90.62 91 GLY A N 1
ATOM 697 C CA . GLY A 1 91 ? -4.041 16.370 10.268 1.00 90.62 91 GLY A CA 1
ATOM 698 C C . GLY A 1 91 ? -2.827 15.471 10.010 1.00 90.62 91 GLY A C 1
ATOM 699 O O . GLY A 1 91 ? -2.551 15.075 8.877 1.00 90.62 91 GLY A O 1
ATOM 700 N N . ALA A 1 92 ? -2.080 15.190 11.080 1.00 92.06 92 ALA A N 1
ATOM 701 C CA . ALA A 1 92 ? -0.781 14.524 11.015 1.00 92.06 92 ALA A CA 1
ATOM 702 C C . ALA A 1 92 ? -0.852 13.103 10.434 1.00 92.06 92 ALA A C 1
ATOM 704 O O . ALA A 1 92 ? 0.024 12.722 9.665 1.00 92.06 92 ALA A O 1
ATOM 705 N N . LEU A 1 93 ? -1.910 12.343 10.736 1.00 91.44 93 LEU A N 1
ATOM 706 C CA . LEU A 1 93 ? -2.054 10.965 10.253 1.00 91.44 93 LEU A CA 1
ATOM 707 C C . LEU A 1 93 ? -2.140 10.875 8.738 1.00 91.44 93 LEU A C 1
ATOM 709 O O . LEU A 1 93 ? -1.433 10.082 8.120 1.00 91.44 93 LEU A O 1
ATOM 713 N N . ARG A 1 94 ? -2.966 11.732 8.132 1.00 94.56 94 ARG A N 1
ATOM 714 C CA . ARG A 1 94 ? -3.057 11.814 6.676 1.00 94.56 94 ARG A CA 1
ATOM 715 C C . ARG A 1 94 ? -1.696 12.147 6.070 1.00 94.56 94 ARG A C 1
ATOM 717 O O . ARG A 1 94 ? -1.304 11.531 5.084 1.00 94.56 94 ARG A O 1
ATOM 724 N N . GLN A 1 95 ? -0.977 13.099 6.664 1.00 96.12 95 GLN A N 1
ATOM 725 C CA . GLN A 1 95 ? 0.318 13.527 6.147 1.00 96.12 95 GLN A CA 1
ATOM 726 C C . GLN A 1 95 ? 1.365 12.407 6.210 1.00 96.12 95 GLN A C 1
ATOM 728 O O . GLN A 1 95 ? 2.054 12.183 5.222 1.00 96.12 95 GLN A O 1
ATOM 733 N N . ILE A 1 96 ? 1.414 11.641 7.305 1.00 95.62 96 ILE A N 1
ATOM 734 C CA . ILE A 1 96 ? 2.326 10.494 7.455 1.00 95.62 96 ILE A CA 1
ATOM 735 C C . ILE A 1 96 ? 2.119 9.467 6.332 1.00 95.62 96 ILE A C 1
ATOM 737 O O . ILE A 1 96 ? 3.091 8.999 5.733 1.00 95.62 96 ILE A O 1
ATOM 741 N N . VAL A 1 97 ? 0.865 9.134 6.009 1.00 96.44 97 VAL A N 1
ATOM 742 C CA . VAL A 1 97 ? 0.553 8.187 4.925 1.00 96.44 97 VAL A CA 1
ATOM 743 C C . VAL A 1 97 ? 0.981 8.737 3.563 1.00 96.44 97 VAL A C 1
ATOM 745 O O . VAL A 1 97 ? 1.593 8.014 2.771 1.00 96.44 97 VAL A O 1
ATOM 748 N N . LEU A 1 98 ? 0.688 10.011 3.285 1.00 95.75 98 LEU A N 1
ATOM 749 C CA . LEU A 1 98 ? 1.054 10.651 2.018 1.00 95.75 98 LEU A CA 1
ATOM 750 C C . LEU A 1 98 ? 2.573 10.720 1.836 1.00 95.75 98 LEU A C 1
ATOM 752 O O . LEU A 1 98 ? 3.070 10.344 0.774 1.00 95.75 98 LEU A O 1
ATOM 756 N N . ASP A 1 99 ? 3.301 11.133 2.871 1.00 96.81 99 ASP A N 1
ATOM 757 C CA . ASP A 1 99 ? 4.759 11.254 2.836 1.00 96.81 99 ASP A CA 1
ATOM 758 C C . ASP A 1 99 ? 5.423 9.886 2.655 1.00 96.81 99 ASP A C 1
ATOM 760 O O . ASP A 1 99 ? 6.317 9.736 1.821 1.00 96.81 99 ASP A O 1
ATOM 764 N N . THR A 1 100 ? 4.932 8.861 3.361 1.00 95.56 100 THR A N 1
ATOM 765 C CA . THR A 1 100 ? 5.431 7.484 3.216 1.00 95.56 100 THR A CA 1
ATOM 766 C C . THR A 1 100 ? 5.215 6.960 1.797 1.00 95.56 100 THR A C 1
ATOM 768 O O . THR A 1 100 ? 6.125 6.394 1.189 1.00 95.56 100 THR A O 1
ATOM 771 N N . THR A 1 101 ? 4.022 7.180 1.240 1.00 94.19 101 THR A N 1
ATOM 772 C CA . THR A 1 101 ? 3.678 6.720 -0.112 1.00 94.19 101 THR A CA 1
ATOM 773 C C . THR A 1 101 ? 4.510 7.442 -1.173 1.00 94.19 101 THR A C 1
ATOM 775 O O . THR A 1 101 ? 4.980 6.819 -2.125 1.00 94.19 101 THR A O 1
ATOM 778 N N . LEU A 1 102 ? 4.736 8.749 -1.004 1.00 95.25 102 LEU A N 1
ATOM 779 C CA . LEU A 1 102 ? 5.569 9.543 -1.905 1.00 95.25 102 LEU A CA 1
ATOM 780 C C . LEU A 1 102 ? 7.038 9.101 -1.860 1.00 95.25 102 LEU A C 1
ATOM 782 O O . LEU A 1 102 ? 7.668 8.961 -2.908 1.00 95.25 102 LEU A O 1
ATOM 786 N N . ALA A 1 103 ? 7.572 8.838 -0.665 1.00 95.50 103 ALA A N 1
ATOM 787 C CA . ALA A 1 103 ? 8.934 8.341 -0.499 1.00 95.50 103 ALA A CA 1
ATOM 788 C C . ALA A 1 103 ? 9.133 6.988 -1.200 1.00 95.50 103 ALA A C 1
ATOM 790 O O . ALA A 1 103 ? 10.110 6.814 -1.931 1.00 95.50 103 ALA A O 1
ATOM 791 N N . LEU A 1 104 ? 8.184 6.058 -1.046 1.00 96.19 104 LEU A N 1
ATOM 792 C CA . LEU A 1 104 ? 8.205 4.786 -1.769 1.00 96.19 104 LEU A CA 1
ATOM 793 C C . LEU A 1 104 ? 8.140 4.991 -3.288 1.00 96.19 104 LEU A C 1
ATOM 795 O O . LEU A 1 104 ? 8.902 4.364 -4.020 1.00 96.19 104 LEU A O 1
ATOM 799 N N . ALA A 1 105 ?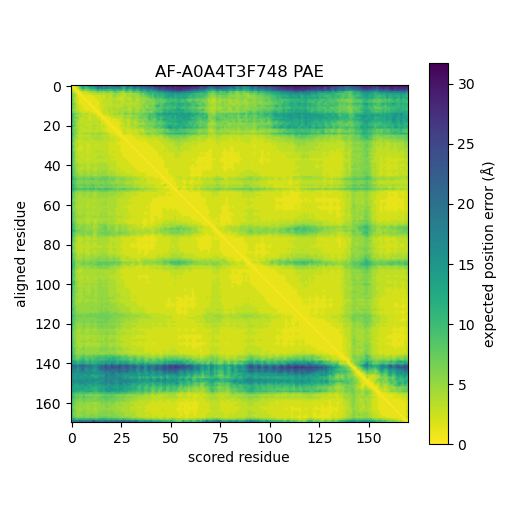 7.259 5.872 -3.773 1.00 95.56 105 ALA A N 1
ATOM 800 C CA . ALA A 1 105 ? 7.121 6.132 -5.204 1.00 95.56 105 ALA A CA 1
ATOM 801 C C . ALA A 1 105 ? 8.441 6.615 -5.827 1.00 95.56 105 ALA A C 1
ATOM 803 O O . ALA A 1 105 ? 8.835 6.118 -6.880 1.00 95.56 105 ALA A O 1
ATOM 804 N N . HIS A 1 106 ? 9.159 7.523 -5.161 1.00 95.94 106 HIS A N 1
ATOM 805 C CA . HIS A 1 106 ? 10.474 7.973 -5.627 1.00 95.94 106 HIS A CA 1
ATOM 806 C C . HIS A 1 106 ? 11.511 6.841 -5.646 1.00 95.94 106 HIS A C 1
ATOM 808 O O . HIS A 1 106 ? 12.238 6.708 -6.632 1.00 95.94 106 HIS A O 1
ATOM 814 N N . ARG A 1 107 ? 11.552 6.001 -4.600 1.00 96.62 107 ARG A N 1
ATOM 815 C CA . ARG A 1 107 ? 12.441 4.824 -4.541 1.00 96.62 107 ARG A CA 1
ATOM 816 C C . ARG A 1 107 ? 12.184 3.876 -5.714 1.00 96.62 107 ARG A C 1
ATOM 818 O O . ARG A 1 107 ? 13.110 3.509 -6.429 1.00 96.62 107 ARG A O 1
ATOM 825 N N . LEU A 1 108 ? 10.921 3.547 -5.973 1.00 97.44 108 LEU A N 1
ATOM 826 C CA . LEU A 1 108 ? 10.538 2.634 -7.052 1.00 97.44 108 LEU A CA 1
ATOM 827 C C . LEU A 1 108 ? 10.868 3.167 -8.437 1.00 97.44 108 LEU A C 1
ATOM 829 O O . LEU A 1 108 ? 11.326 2.408 -9.283 1.00 97.44 108 LEU A O 1
ATOM 833 N N . VAL A 1 109 ? 10.647 4.458 -8.684 1.00 97.81 109 VAL A N 1
ATOM 834 C CA . VAL A 1 109 ? 10.990 5.064 -9.976 1.00 97.81 109 VAL A CA 1
ATOM 835 C C . VAL A 1 109 ? 12.485 4.920 -10.238 1.00 97.81 109 VAL A C 1
ATOM 837 O O . VAL A 1 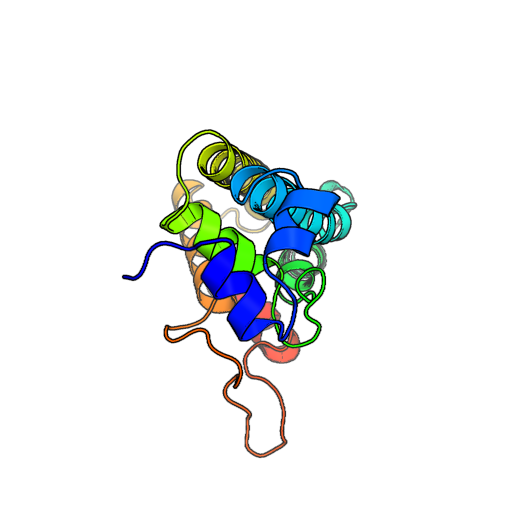109 ? 12.862 4.492 -11.327 1.00 97.81 109 VAL A O 1
ATOM 840 N N . ALA A 1 110 ? 13.325 5.195 -9.236 1.00 97.38 110 ALA A N 1
ATOM 841 C CA . ALA A 1 110 ? 14.772 5.041 -9.355 1.00 97.38 110 ALA A CA 1
ATOM 842 C C . ALA A 1 110 ? 15.190 3.589 -9.653 1.00 97.38 110 ALA A C 1
ATOM 844 O O . ALA A 1 110 ? 16.091 3.373 -10.462 1.00 97.38 110 ALA A O 1
ATOM 845 N N . LEU A 1 111 ? 14.511 2.605 -9.054 1.00 98.06 111 LEU A N 1
ATOM 846 C CA . LEU A 1 111 ? 14.790 1.178 -9.252 1.00 98.06 111 LEU A CA 1
ATOM 847 C C . LEU A 1 111 ? 14.281 0.641 -10.596 1.00 98.06 111 LEU A C 1
ATOM 849 O O . LEU A 1 111 ? 14.955 -0.157 -11.243 1.00 98.06 111 LEU A O 1
ATOM 853 N N . VAL A 1 112 ? 13.105 1.080 -11.045 1.00 98.06 112 VAL A N 1
ATOM 854 C CA . VAL A 1 112 ? 12.452 0.571 -12.263 1.00 98.06 112 VAL A CA 1
ATOM 855 C C . VAL A 1 112 ? 12.989 1.251 -13.523 1.00 98.06 112 VAL A C 1
ATOM 857 O O . VAL A 1 112 ? 13.114 0.611 -14.570 1.00 98.06 112 VAL A O 1
ATOM 860 N N . LYS A 1 113 ? 13.336 2.541 -13.453 1.00 97.00 113 LYS A N 1
ATOM 861 C CA . LYS A 1 113 ? 13.746 3.339 -14.620 1.00 97.00 113 LYS A CA 1
ATOM 862 C C . LYS A 1 113 ? 14.891 2.722 -15.447 1.00 97.00 113 LYS A C 1
ATOM 864 O O . LYS A 1 113 ? 14.780 2.778 -16.677 1.00 97.00 113 LYS A O 1
ATOM 869 N N . PRO A 1 114 ? 15.945 2.122 -14.854 1.00 97.12 114 PRO A N 1
ATOM 870 C CA . PRO A 1 114 ? 17.010 1.452 -15.605 1.00 97.12 114 PRO A CA 1
ATOM 871 C C . PRO A 1 114 ? 16.524 0.310 -16.508 1.00 97.12 114 PRO A C 1
ATOM 873 O O . PRO A 1 114 ? 17.094 0.096 -17.576 1.00 97.12 114 PRO A O 1
ATOM 876 N N . TYR A 1 115 ? 15.453 -0.388 -16.120 1.00 97.88 115 TYR A N 1
ATOM 877 C CA . TYR A 1 115 ? 14.886 -1.506 -16.883 1.00 97.88 115 TYR A CA 1
ATOM 878 C C . TYR A 1 115 ? 13.947 -1.057 -18.000 1.00 97.88 115 TYR A C 1
ATOM 880 O O . TYR A 1 115 ? 13.710 -1.804 -18.946 1.00 97.88 115 TYR A O 1
ATOM 888 N N . CYS A 1 116 ? 13.455 0.179 -17.931 1.00 97.19 116 CYS A N 1
ATOM 889 C CA . CYS A 1 116 ? 12.554 0.751 -18.923 1.00 97.19 116 CYS A CA 1
ATOM 890 C C . CYS A 1 116 ? 13.178 2.023 -19.537 1.00 97.19 116 CYS A C 1
ATOM 892 O O . CYS A 1 116 ? 12.665 3.137 -19.369 1.00 97.19 116 CYS A O 1
ATOM 894 N N . PRO A 1 117 ? 14.311 1.890 -20.267 1.00 96.62 117 PRO A N 1
ATOM 895 C CA . PRO A 1 117 ? 15.051 3.028 -20.818 1.00 96.62 117 PRO A CA 1
ATOM 896 C C . PRO A 1 117 ? 14.259 3.792 -21.883 1.00 96.62 117 PRO A C 1
ATOM 898 O O . PRO A 1 117 ? 14.524 4.967 -22.108 1.00 96.62 117 PRO A O 1
ATOM 901 N N . HIS A 1 118 ? 13.276 3.137 -22.500 1.00 96.75 118 HIS A N 1
ATOM 902 C CA . HIS A 1 118 ? 12.423 3.689 -23.547 1.00 96.75 118 HIS A CA 1
ATOM 903 C C . HIS A 1 118 ? 11.297 4.599 -23.025 1.00 96.75 118 HIS A C 1
ATOM 905 O O . HIS A 1 118 ? 10.663 5.277 -23.827 1.00 96.75 118 HIS A O 1
ATOM 911 N N . LEU A 1 119 ? 11.028 4.599 -21.715 1.00 97.81 119 LEU A N 1
ATOM 912 C CA . LEU A 1 119 ? 10.002 5.440 -21.094 1.00 97.81 119 LEU A CA 1
ATOM 913 C C . LEU A 1 119 ? 10.617 6.701 -20.499 1.00 97.81 119 LEU A C 1
ATOM 915 O O . LEU A 1 119 ? 11.660 6.625 -19.856 1.00 97.81 119 LEU A O 1
ATOM 919 N N . GLU A 1 120 ? 9.945 7.839 -20.607 1.00 97.44 120 GLU A N 1
ATOM 920 C CA . GLU A 1 120 ? 10.308 9.019 -19.817 1.00 97.44 120 GLU A CA 1
ATOM 921 C C . GLU A 1 120 ? 10.013 8.788 -18.325 1.00 97.44 120 GLU A C 1
ATOM 923 O O . GLU A 1 120 ? 9.133 8.005 -17.964 1.00 97.44 120 GLU A O 1
ATOM 928 N N . GLU A 1 121 ? 10.718 9.483 -17.429 1.00 96.69 121 GLU A N 1
ATOM 929 C CA . GLU A 1 121 ? 10.525 9.319 -15.976 1.00 96.69 121 GLU A CA 1
ATOM 930 C C . GLU A 1 121 ? 9.069 9.572 -15.548 1.00 96.69 121 GLU A C 1
ATOM 932 O O . GLU A 1 121 ? 8.487 8.792 -14.795 1.00 96.69 121 GLU A O 1
ATOM 937 N N . VAL A 1 122 ? 8.439 10.612 -16.107 1.00 96.88 122 VAL A N 1
ATOM 938 C CA . VAL A 1 122 ? 7.022 10.930 -15.864 1.00 96.88 122 VAL A CA 1
ATOM 939 C C . VAL A 1 122 ? 6.086 9.799 -16.294 1.00 96.88 122 VAL A C 1
ATOM 941 O O . VAL A 1 122 ? 5.053 9.569 -15.664 1.00 96.88 122 VAL A O 1
ATOM 944 N N . GLU A 1 123 ? 6.448 9.061 -17.343 1.00 97.94 123 GLU A N 1
ATOM 945 C CA . GLU A 1 123 ? 5.662 7.935 -17.827 1.00 97.94 123 GLU A CA 1
ATOM 946 C C . GLU A 1 123 ? 5.829 6.706 -16.925 1.00 97.94 123 GLU A C 1
ATOM 948 O O . GLU A 1 123 ? 4.840 6.031 -16.635 1.00 97.94 123 GLU A O 1
ATOM 953 N N . VAL A 1 124 ? 7.036 6.465 -16.398 1.00 98.00 124 VAL A N 1
ATOM 954 C CA . VAL A 1 124 ? 7.271 5.448 -15.357 1.00 98.00 124 VAL A CA 1
ATOM 955 C C . VAL A 1 124 ? 6.428 5.755 -14.120 1.00 98.00 124 VAL A C 1
ATOM 957 O O . VAL A 1 124 ? 5.689 4.887 -13.658 1.00 98.00 124 VAL A O 1
ATOM 960 N N . ILE A 1 125 ? 6.450 7.001 -13.631 1.00 97.50 125 ILE A N 1
ATOM 961 C CA . ILE A 1 125 ? 5.623 7.447 -12.496 1.00 97.50 125 ILE A CA 1
ATOM 962 C C . ILE A 1 125 ? 4.137 7.178 -12.767 1.00 97.50 125 ILE A C 1
ATOM 964 O O . ILE A 1 125 ? 3.436 6.614 -11.921 1.00 97.50 125 ILE A O 1
ATOM 968 N N . ALA A 1 126 ? 3.645 7.565 -13.947 1.00 97.75 126 ALA A N 1
ATOM 969 C CA . ALA A 1 126 ? 2.247 7.380 -14.317 1.00 97.75 126 ALA A CA 1
ATOM 970 C C . ALA A 1 126 ? 1.857 5.894 -14.356 1.00 97.75 126 ALA A C 1
ATOM 972 O O . ALA A 1 126 ? 0.836 5.515 -13.780 1.00 97.75 126 ALA A O 1
ATOM 973 N N . ARG A 1 127 ? 2.675 5.040 -14.980 1.00 98.31 127 ARG A N 1
ATOM 974 C CA . ARG A 1 127 ? 2.422 3.595 -15.084 1.00 98.31 127 ARG A CA 1
ATOM 975 C C . ARG A 1 127 ? 2.477 2.909 -13.718 1.00 98.31 127 ARG A C 1
ATOM 977 O O . ARG A 1 127 ? 1.552 2.170 -13.397 1.00 98.31 127 ARG A O 1
ATOM 984 N N . LEU A 1 128 ? 3.463 3.218 -12.872 1.00 97.88 128 LEU A N 1
ATOM 985 C CA . LEU A 1 128 ? 3.535 2.695 -11.499 1.00 97.88 128 LEU A CA 1
ATOM 986 C C . LEU A 1 128 ? 2.307 3.100 -10.672 1.00 97.88 128 LEU A C 1
ATOM 988 O O . LEU A 1 128 ? 1.720 2.270 -9.978 1.00 97.88 128 LEU A O 1
ATOM 992 N N . ARG A 1 129 ? 1.841 4.347 -10.802 1.00 95.94 129 ARG A N 1
ATOM 993 C CA . ARG A 1 129 ? 0.604 4.798 -10.151 1.00 95.94 129 ARG A CA 1
ATOM 994 C C . ARG A 1 129 ? -0.624 4.020 -10.630 1.00 95.94 129 ARG A C 1
ATOM 996 O O . ARG A 1 129 ? -1.480 3.679 -9.816 1.00 95.94 129 ARG A O 1
ATOM 1003 N N . LEU A 1 130 ? -0.729 3.749 -11.930 1.00 96.06 130 LEU A N 1
ATOM 1004 C CA . LEU A 1 130 ? -1.829 2.962 -12.496 1.00 96.06 130 LEU A CA 1
ATOM 1005 C C . LEU A 1 130 ? -1.787 1.505 -12.023 1.00 96.06 130 LEU A C 1
ATOM 1007 O O . LEU A 1 130 ? -2.834 0.950 -11.696 1.00 96.06 130 LEU A O 1
ATOM 1011 N N . ILE A 1 131 ? -0.594 0.915 -11.918 1.00 96.44 131 ILE A N 1
ATOM 1012 C CA . ILE A 1 131 ? -0.398 -0.431 -11.367 1.00 96.44 131 ILE A CA 1
ATOM 1013 C C . ILE A 1 131 ? -0.859 -0.482 -9.906 1.00 96.44 131 ILE A C 1
ATOM 1015 O O . ILE A 1 131 ? -1.694 -1.319 -9.568 1.00 96.44 131 ILE A O 1
ATOM 1019 N N . ALA A 1 132 ? -0.415 0.452 -9.059 1.00 94.50 132 ALA A N 1
ATOM 1020 C CA . ALA A 1 132 ? -0.870 0.534 -7.668 1.00 94.50 132 ALA A CA 1
ATOM 1021 C C . ALA A 1 132 ? -2.397 0.719 -7.565 1.00 94.50 132 ALA A C 1
ATOM 1023 O O . ALA A 1 132 ? -3.053 0.105 -6.724 1.00 94.50 132 ALA A O 1
ATOM 1024 N N . GLY A 1 133 ? -2.991 1.517 -8.459 1.00 92.12 133 GLY A N 1
ATOM 1025 C CA . GLY A 1 133 ? -4.443 1.674 -8.553 1.00 92.12 133 GLY A CA 1
ATOM 1026 C C . GLY A 1 133 ? -5.173 0.377 -8.922 1.00 92.12 133 GLY A C 1
ATOM 1027 O O . GLY A 1 133 ? -6.231 0.090 -8.361 1.00 92.12 133 GLY A O 1
ATOM 1028 N N . ALA A 1 134 ? -4.603 -0.432 -9.818 1.00 90.12 134 ALA A N 1
ATOM 1029 C CA . ALA A 1 134 ? -5.147 -1.743 -10.168 1.00 90.12 134 ALA A CA 1
ATOM 1030 C C . ALA A 1 134 ? -5.092 -2.717 -8.979 1.00 90.12 134 ALA A C 1
ATOM 1032 O O . ALA A 1 134 ? -6.072 -3.414 -8.721 1.00 90.12 134 ALA A O 1
ATOM 1033 N N . VAL A 1 135 ? -3.996 -2.705 -8.212 1.00 90.69 135 VAL A N 1
ATOM 1034 C CA . VAL A 1 135 ? -3.844 -3.497 -6.977 1.00 90.69 135 VAL A CA 1
ATOM 1035 C C . VAL A 1 135 ? -4.864 -3.094 -5.912 1.00 90.69 135 VAL A C 1
ATOM 1037 O O . VAL A 1 135 ? -5.463 -3.949 -5.250 1.00 90.69 135 VAL A O 1
ATOM 1040 N N . LEU A 1 136 ? -5.093 -1.790 -5.754 1.00 88.88 136 LEU A N 1
ATOM 1041 C CA . LEU A 1 136 ? -6.082 -1.259 -4.822 1.00 88.88 136 LEU A CA 1
ATOM 1042 C C . LEU A 1 136 ? -7.507 -1.716 -5.181 1.00 88.88 136 LEU 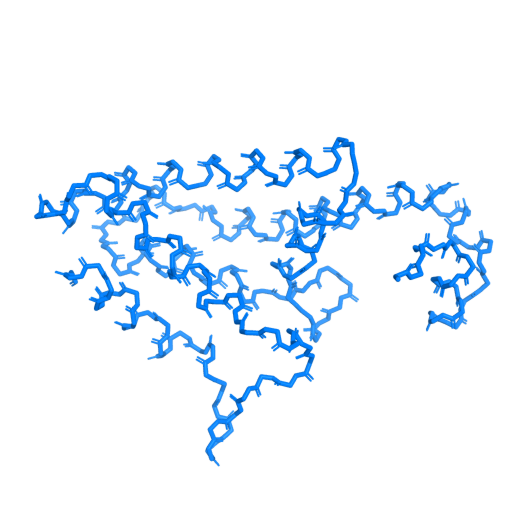A C 1
ATOM 1044 O O . LEU A 1 136 ? -8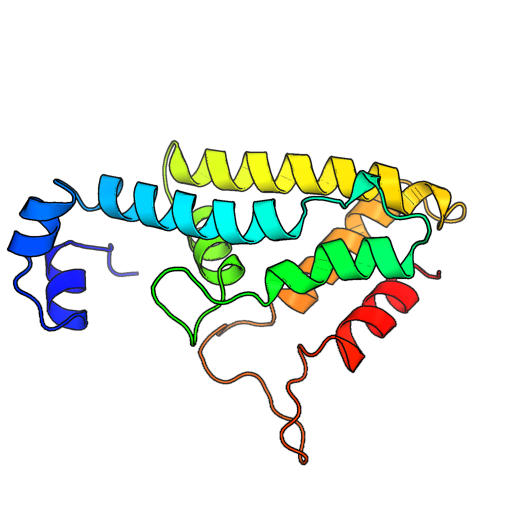.298 -2.024 -4.287 1.00 88.88 136 LEU A O 1
ATOM 1048 N N . GLY A 1 137 ? -7.805 -1.824 -6.476 1.00 85.25 137 GLY A N 1
ATOM 1049 C CA . GLY A 1 137 ? -9.069 -2.331 -7.001 1.00 85.25 137 GLY A CA 1
ATOM 1050 C C . GLY A 1 137 ? -10.203 -1.291 -7.036 1.00 85.25 137 GLY A C 1
ATOM 1051 O O . GLY A 1 137 ? -10.110 -0.210 -6.432 1.00 85.25 137 GLY A O 1
ATOM 1052 N N . PRO A 1 138 ? -11.291 -1.589 -7.774 1.00 81.31 138 PRO A N 1
ATOM 1053 C CA . PRO A 1 138 ? -12.417 -0.676 -7.931 1.00 81.31 138 PRO A CA 1
ATOM 1054 C C . PRO A 1 138 ? -13.262 -0.572 -6.647 1.00 81.31 138 PRO A C 1
ATOM 1056 O O . PRO A 1 138 ? -13.373 -1.541 -5.895 1.00 81.31 138 PRO A O 1
ATOM 1059 N N . PRO A 1 139 ? -13.911 0.577 -6.391 1.00 76.44 139 PRO A N 1
ATOM 1060 C CA . PRO A 1 139 ? -14.931 0.677 -5.355 1.00 76.44 139 PRO A CA 1
ATOM 1061 C C . PRO A 1 139 ? -16.225 -0.072 -5.755 1.00 76.44 139 PRO A C 1
ATOM 1063 O O . PRO A 1 139 ? -16.568 -0.095 -6.939 1.00 76.44 139 PRO A O 1
ATOM 1066 N N . PRO A 1 140 ? -16.998 -0.615 -4.792 1.00 72.19 140 PRO A N 1
ATOM 1067 C CA . PRO A 1 140 ? -16.692 -0.678 -3.365 1.00 72.19 140 PRO A CA 1
ATOM 1068 C C . PRO A 1 140 ? -15.582 -1.705 -3.082 1.00 72.19 140 PRO A C 1
ATOM 1070 O O . PRO A 1 140 ? -15.680 -2.855 -3.496 1.00 72.19 140 PRO A O 1
ATOM 1073 N N . ARG A 1 141 ? -14.540 -1.299 -2.343 1.00 73.62 141 ARG A N 1
ATOM 1074 C CA . ARG A 1 141 ? -13.329 -2.110 -2.084 1.00 73.62 141 ARG A CA 1
ATOM 1075 C C . ARG A 1 141 ? -13.538 -3.136 -0.957 1.00 73.62 141 ARG A C 1
ATOM 1077 O O . ARG A 1 141 ? -12.646 -3.404 -0.157 1.00 73.62 141 ARG A O 1
ATOM 1084 N N . ASN A 1 142 ? -14.767 -3.629 -0.843 1.00 60.22 142 ASN A N 1
ATOM 1085 C CA . ASN A 1 142 ? -15.266 -4.408 0.283 1.00 60.22 142 ASN A CA 1
ATOM 1086 C C . ASN A 1 142 ? -14.842 -5.880 0.163 1.00 60.22 142 ASN A C 1
ATOM 1088 O O . ASN A 1 142 ? -14.513 -6.353 -0.921 1.00 60.22 142 ASN A O 1
ATOM 1092 N N . ARG A 1 143 ? -14.927 -6.616 1.282 1.00 56.16 143 ARG A N 1
ATOM 1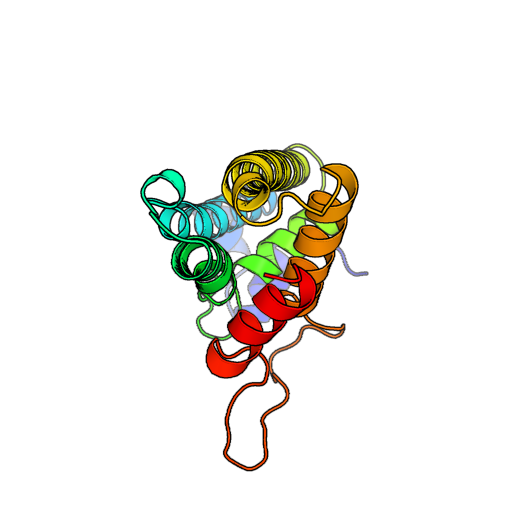093 C CA . ARG A 1 143 ? -14.696 -8.070 1.353 1.00 56.16 143 ARG A CA 1
ATOM 1094 C C . ARG A 1 143 ? -15.515 -8.809 0.291 1.00 56.16 143 ARG A C 1
ATOM 1096 O O . ARG A 1 143 ? -16.744 -8.797 0.347 1.00 56.16 143 ARG A O 1
ATOM 1103 N N . GLY A 1 144 ? -14.822 -9.447 -0.645 1.00 57.03 144 GLY A N 1
ATOM 1104 C CA . GLY A 1 144 ? -15.417 -10.116 -1.798 1.00 57.03 144 GLY A CA 1
ATOM 1105 C C . GLY A 1 144 ? -14.656 -9.757 -3.061 1.00 57.03 144 GLY A C 1
ATOM 1106 O O . GLY A 1 144 ? -15.201 -9.114 -3.955 1.00 57.03 144 GLY A O 1
ATOM 1107 N N . GLU A 1 145 ? -13.377 -10.131 -3.108 1.00 65.94 145 GLU A N 1
ATOM 1108 C CA . GLU A 1 145 ? -12.604 -10.029 -4.340 1.00 65.94 145 GLU A CA 1
ATOM 1109 C C . GLU A 1 145 ? -13.310 -10.852 -5.425 1.00 65.94 145 GLU A C 1
ATOM 1111 O O . GLU A 1 145 ? -13.815 -11.941 -5.129 1.00 65.94 145 GLU A O 1
ATOM 1116 N N . PRO A 1 146 ? -13.401 -10.353 -6.669 1.00 63.97 146 PRO A N 1
ATOM 1117 C CA . PRO A 1 146 ? -13.968 -11.144 -7.741 1.00 63.97 146 PRO A CA 1
ATOM 1118 C C . PRO A 1 146 ? -13.121 -12.407 -7.893 1.00 63.97 146 PRO A C 1
ATOM 1120 O O . PRO A 1 146 ? -11.933 -12.339 -8.215 1.00 63.97 146 PRO A O 1
ATOM 1123 N N . LEU A 1 147 ? -13.743 -13.550 -7.626 1.00 71.56 147 LEU A N 1
ATOM 1124 C CA . LEU A 1 147 ? -13.132 -14.849 -7.835 1.00 71.56 147 LEU A CA 1
ATOM 1125 C C . LEU A 1 147 ? -13.413 -15.299 -9.264 1.00 71.56 147 LEU A C 1
ATOM 1127 O O . LEU A 1 147 ? -14.519 -15.141 -9.791 1.00 71.56 147 LEU A O 1
ATOM 1131 N N . MET A 1 148 ? -12.406 -15.890 -9.887 1.00 76.00 148 MET A N 1
ATOM 1132 C CA . MET A 1 148 ? -12.582 -16.669 -11.100 1.00 76.00 148 MET A CA 1
ATOM 1133 C C . MET A 1 148 ? -13.406 -17.933 -10.808 1.00 76.00 148 MET A C 1
ATOM 1135 O O . MET A 1 148 ? -13.639 -18.303 -9.657 1.00 76.00 148 MET A O 1
ATOM 1139 N N . GLN A 1 149 ? -13.856 -18.621 -11.862 1.00 74.62 149 GLN A N 1
ATOM 1140 C CA . GLN A 1 149 ? -14.664 -19.845 -11.729 1.00 74.62 149 GLN A CA 1
ATOM 1141 C C . GLN A 1 149 ? -13.952 -20.970 -10.958 1.00 74.62 149 GLN A C 1
ATOM 1143 O O . GLN A 1 149 ? -14.614 -21.840 -10.402 1.00 74.62 149 GLN A O 1
ATOM 1148 N N . ASP A 1 150 ? -12.621 -20.945 -10.917 1.00 81.00 150 ASP A N 1
ATOM 1149 C CA . ASP A 1 150 ? -11.776 -21.887 -10.179 1.00 81.00 150 ASP A CA 1
ATOM 1150 C C . ASP A 1 150 ? -11.499 -21.452 -8.725 1.00 81.00 150 ASP A C 1
ATOM 1152 O O . ASP A 1 150 ? -10.765 -22.133 -8.011 1.00 81.00 150 ASP A O 1
ATOM 1156 N N . GLY A 1 151 ? -12.073 -20.330 -8.277 1.00 75.94 151 GLY A N 1
ATOM 1157 C CA . GLY A 1 151 ? -11.854 -19.764 -6.947 1.00 75.94 151 GLY A CA 1
ATOM 1158 C C . GLY A 1 151 ? -10.593 -18.907 -6.820 1.00 75.94 151 GLY A C 1
ATOM 1159 O O . GLY A 1 151 ? -10.307 -18.431 -5.723 1.00 75.94 151 GLY A O 1
ATOM 1160 N N . THR A 1 152 ? -9.842 -18.676 -7.902 1.00 76.62 152 THR A N 1
ATOM 1161 C CA . THR A 1 152 ? -8.674 -17.792 -7.871 1.00 76.62 152 THR A CA 1
ATOM 1162 C C . THR A 1 152 ? -9.100 -16.327 -7.738 1.00 76.62 152 THR A C 1
ATOM 1164 O O . THR A 1 152 ? -9.958 -15.857 -8.485 1.00 76.62 152 THR A O 1
ATOM 1167 N N . SER A 1 153 ? -8.449 -15.574 -6.849 1.00 79.31 153 SER A N 1
ATOM 1168 C CA . SER A 1 153 ? -8.624 -14.123 -6.769 1.00 79.31 153 SER A CA 1
ATOM 1169 C C . SER A 1 153 ? -7.977 -13.398 -7.956 1.00 79.31 153 SER A C 1
ATOM 1171 O O . SER A 1 153 ? -6.827 -13.661 -8.306 1.00 79.31 153 SER A O 1
ATOM 1173 N N . LEU A 1 154 ? -8.684 -12.433 -8.557 1.00 75.06 154 LEU A N 1
ATOM 1174 C CA . LEU A 1 154 ? -8.123 -11.580 -9.617 1.00 75.06 154 LEU A CA 1
ATOM 1175 C C . LEU A 1 154 ? -6.968 -10.685 -9.148 1.00 75.06 154 LEU A C 1
ATOM 1177 O O . LEU A 1 154 ? -6.277 -10.102 -9.982 1.00 75.06 154 LEU A O 1
ATOM 1181 N N . VAL A 1 155 ? -6.748 -10.581 -7.840 1.00 76.44 155 VAL A N 1
ATOM 1182 C CA . VAL A 1 155 ? -5.623 -9.837 -7.270 1.00 76.44 155 VAL A CA 1
ATOM 1183 C C . VAL A 1 155 ? -4.438 -10.731 -6.868 1.00 76.44 155 VAL A C 1
ATOM 1185 O O . VAL A 1 155 ? -3.526 -10.293 -6.177 1.00 76.44 155 VAL A O 1
ATOM 1188 N N . ASP A 1 156 ? -4.419 -11.981 -7.331 1.00 85.00 156 ASP A N 1
ATOM 1189 C CA . ASP A 1 156 ? -3.304 -12.921 -7.176 1.00 85.00 156 ASP A CA 1
ATOM 1190 C C . ASP A 1 156 ? -2.066 -12.498 -8.004 1.00 85.00 156 ASP A C 1
ATOM 1192 O O . ASP A 1 156 ? -2.188 -11.983 -9.123 1.00 85.00 156 ASP A O 1
ATOM 1196 N N . MET A 1 157 ? -0.851 -12.759 -7.497 1.00 89.75 157 MET A N 1
ATOM 1197 C CA . MET A 1 157 ? 0.411 -12.454 -8.202 1.00 89.75 157 MET A CA 1
ATOM 1198 C C . MET A 1 157 ? 0.554 -13.099 -9.567 1.00 89.75 157 MET A C 1
ATOM 1200 O O . MET A 1 157 ? 1.253 -12.552 -10.422 1.00 89.75 157 MET A O 1
ATOM 1204 N N . ARG A 1 158 ? -0.158 -14.194 -9.822 1.00 90.56 158 ARG A N 1
ATOM 1205 C CA . ARG A 1 158 ? -0.246 -14.804 -11.150 1.00 90.56 158 ARG A CA 1
ATOM 1206 C C . ARG A 1 158 ? -0.837 -13.867 -12.206 1.00 90.56 158 ARG A C 1
ATOM 1208 O O . ARG A 1 158 ? -0.543 -14.059 -13.381 1.00 90.56 158 ARG A O 1
ATOM 1215 N N . PHE A 1 159 ? -1.627 -12.864 -11.817 1.00 90.50 159 PHE A N 1
ATOM 1216 C CA . PHE A 1 159 ? -2.197 -11.871 -12.735 1.00 90.50 159 PHE A CA 1
ATOM 1217 C C . PHE A 1 159 ? -1.530 -10.507 -12.626 1.00 90.50 159 PHE A C 1
ATOM 1219 O O . PHE A 1 159 ? -1.242 -9.879 -13.646 1.00 90.50 159 PHE A O 1
ATOM 1226 N N . VAL A 1 160 ? -1.260 -10.053 -11.403 1.00 92.31 160 VAL A N 1
ATOM 1227 C CA . VAL A 1 160 ? -0.765 -8.692 -11.170 1.00 92.31 160 VAL A CA 1
ATOM 1228 C C . VAL A 1 160 ? 0.661 -8.518 -11.690 1.00 92.31 160 VAL A C 1
ATOM 1230 O O . VAL A 1 160 ? 0.939 -7.505 -12.326 1.00 92.31 160 VAL A O 1
ATOM 1233 N N . LEU A 1 161 ? 1.554 -9.493 -11.485 1.00 95.25 161 LEU A N 1
ATOM 1234 C CA . LEU A 1 161 ? 2.941 -9.367 -11.939 1.00 95.25 161 LEU A CA 1
ATOM 1235 C C . LEU A 1 161 ? 3.042 -9.321 -13.480 1.00 95.25 161 LEU A C 1
ATOM 1237 O O . LEU A 1 161 ? 3.645 -8.375 -13.992 1.00 95.25 161 LEU A O 1
ATOM 1241 N N . PRO A 1 162 ? 2.404 -10.231 -14.252 1.00 95.38 162 PRO A N 1
ATOM 1242 C CA . PRO A 1 162 ? 2.365 -10.103 -15.711 1.00 95.38 162 PRO A CA 1
ATOM 1243 C C . PRO A 1 162 ? 1.726 -8.798 -16.198 1.00 95.38 162 PRO A C 1
ATOM 1245 O O . PRO A 1 162 ? 2.198 -8.214 -17.173 1.00 95.38 162 PRO A O 1
ATOM 1248 N N . PHE A 1 163 ? 0.678 -8.315 -15.520 1.00 95.62 163 PHE A N 1
ATOM 1249 C CA . PHE A 1 163 ? 0.071 -7.023 -15.835 1.00 95.62 163 PHE A CA 1
ATOM 1250 C C . PHE A 1 163 ? 1.050 -5.864 -15.616 1.00 95.62 163 PHE A C 1
ATOM 1252 O O . PHE A 1 163 ? 1.184 -5.020 -16.497 1.00 95.62 163 PHE A O 1
ATOM 1259 N N . ALA A 1 164 ? 1.751 -5.828 -14.480 1.00 97.06 164 ALA A N 1
ATOM 1260 C CA . ALA A 1 164 ? 2.712 -4.775 -14.155 1.00 97.06 164 ALA A CA 1
ATOM 1261 C C . ALA A 1 164 ? 3.855 -4.714 -15.176 1.00 97.06 164 ALA A C 1
ATOM 1263 O O . ALA A 1 164 ? 4.188 -3.635 -15.665 1.00 97.06 164 ALA A O 1
ATOM 1264 N N . ARG A 1 165 ? 4.383 -5.878 -15.565 1.00 96.88 165 ARG A N 1
ATOM 1265 C CA . ARG A 1 165 ? 5.366 -6.015 -16.645 1.00 96.88 165 ARG A CA 1
ATOM 1266 C C . ARG A 1 165 ? 4.852 -5.448 -17.966 1.00 96.88 165 ARG A C 1
ATOM 1268 O O . ARG A 1 165 ? 5.392 -4.479 -18.500 1.00 96.88 165 ARG A O 1
ATOM 1275 N N . ALA A 1 166 ? 3.712 -5.958 -18.432 1.00 97.12 166 ALA A N 1
ATOM 1276 C CA . ALA A 1 166 ? 3.093 -5.497 -19.671 1.00 97.12 166 ALA A CA 1
ATOM 1277 C C . ALA A 1 166 ? 2.808 -3.984 -19.655 1.00 97.12 166 ALA A C 1
ATOM 1279 O O . ALA A 1 166 ? 3.043 -3.296 -20.649 1.00 97.12 166 ALA A O 1
ATOM 1280 N N . ALA A 1 167 ? 2.356 -3.451 -18.519 1.00 97.12 167 ALA A N 1
ATOM 1281 C CA . ALA A 1 167 ? 2.102 -2.029 -18.328 1.00 97.12 167 ALA A CA 1
ATOM 1282 C C . ALA A 1 167 ? 3.380 -1.182 -18.368 1.00 97.12 167 ALA A C 1
ATOM 1284 O O . ALA A 1 167 ? 3.299 -0.011 -18.726 1.00 97.12 167 ALA A O 1
ATOM 1285 N N . LEU A 1 168 ? 4.550 -1.738 -18.051 1.00 96.94 168 LEU A N 1
ATOM 1286 C CA . LEU A 1 168 ? 5.852 -1.076 -18.174 1.00 96.94 168 LEU A CA 1
ATOM 1287 C C . LEU A 1 168 ? 6.496 -1.260 -19.558 1.00 96.94 168 LEU A C 1
ATOM 1289 O O . LEU A 1 168 ? 7.389 -0.496 -19.904 1.00 96.94 168 LEU A O 1
ATOM 1293 N N . GLY A 1 169 ? 6.014 -2.192 -20.385 1.00 91.19 169 GLY A N 1
ATOM 1294 C CA . GLY A 1 169 ? 6.638 -2.496 -21.682 1.00 91.19 169 GLY A CA 1
ATOM 1295 C C . GLY A 1 169 ? 8.007 -3.173 -21.539 1.00 91.19 169 GLY A C 1
ATOM 1296 O O . GLY A 1 169 ? 8.849 -3.057 -22.430 1.00 91.19 169 GLY A O 1
ATOM 1297 N N . CYS A 1 170 ? 8.200 -3.839 -20.399 1.00 79.94 170 CYS A N 1
ATOM 1298 C CA . CYS A 1 170 ? 9.373 -4.566 -19.928 1.00 79.94 170 CYS A CA 1
ATOM 1299 C C . CYS A 1 170 ? 8.862 -5.978 -19.493 1.00 79.94 170 CYS A C 1
ATOM 1301 O O . CYS A 1 170 ? 9.567 -6.995 -19.660 1.00 79.94 170 CYS A O 1
#

Mean predicted aligned error: 5.09 Å

Sequence (170 aa):
MTALSVRKVGEVAGLNPTLVTYHFGSIGRLLEELCQSNLDILQSGWDGLEEQDNLDDILRTWLEPMFLPAAFTSEGRALLVLDEIGAHGEGALRQIVLDTTLALAHRLVALVKPYCPHLEEVEVIARLRLIAGAVLGPPPRNRGEPLMQDGTSLVDMRFVLPFARAALGC

Nearest PDB structures (foldseek):
  5k58-assembly1_B  TM=6.987E-01  e=4.956E-02  Escherichia coli O139:H28 str. E24377A
  5hsz-assembly1_B  TM=7.027E-01  e=7.009E-02  Klebsiella pneumoniae subsp. pneumoniae MGH 78578
  5nz0-assembly1_A-2  TM=5.732E-01  e=4.717E-02  Mycobacterium tuberculosis H37Rv
  5nz1-assembly1_A  TM=5.728E-01  e=9.434E-02  Mycobacterium tuberculosis H37Rv
  4dw6-assembly1_A  TM=5.900E-01  e=1.094E-01  Mycobacterium tuberculosis

Organism: NCBI:txid2489173

Radius of gyration: 18.01 Å; Cα contacts (8 Å, |Δi|>4): 161; chains: 1; bounding box: 40×38×52 Å

pLDDT: mean 89.83, std 9.77, range [41.5, 98.31]

Solvent-accessible surface area (backbone atoms only — not comparable to full-atom values): 9783 Å² total; per-residue (Å²): 136,81,80,89,44,52,61,58,51,13,63,74,70,76,43,66,35,64,54,50,40,70,77,44,63,40,64,65,49,45,49,49,54,53,49,50,51,23,47,50,57,38,52,63,39,44,58,66,49,88,76,46,93,46,69,69,54,36,51,44,39,62,52,57,29,60,68,36,52,18,69,100,34,79,84,42,36,19,50,59,58,49,48,50,35,50,75,70,46,65,70,69,65,18,49,53,46,49,53,52,52,52,53,50,51,56,54,48,46,67,67,48,43,79,73,35,74,90,51,56,71,72,51,50,51,52,42,53,52,52,45,53,50,59,74,65,48,67,84,81,76,54,86,71,74,65,54,46,99,86,66,49,52,71,84,36,66,89,48,48,52,60,47,48,34,62,67,59,76,95